Protein AF-W1WRG7-F1 (afdb_monomer_lite)

Organism: NCBI:txid408170

Radius of gyration: 23.89 Å; chains: 1; bounding box: 45×73×57 Å

InterPro domains:
  IPR007197 Radical SAM [PF04055] (54-135)
  IPR007197 Radical SAM [PS51918] (44-162)
  IPR007197 Radical SAM [SFLDS00029] (50-136)
  IPR013785 Aldolase-type TIM barrel [G3DSA:3.20.20.70] (40-150)
  IPR050377 Radical SAM PqqA peptide cyclase/Mycofactocin maturase MftC-like [PTHR11228] (43-137)
  IPR058240 Radical SAM superfamily [SSF102114] (49-148)

Foldseek 3Di:
DDDDPDPVVVVVVVVVVVVVVVVVVVVVVCVVLPVDDDPPPPPPPQQDEDEDAQFLAAPDQDPPDPSSRYPPGDGPDDPVSLLVVLVVVVVVVHQEYEYEHRALVVDPCSVVSVVSSVVRPVHHYAYEHPCPCVVVCCVVCVQPDYHYDDDDDDDDDDDDGD

Structure (mmCIF, N/CA/C/O backbone):
data_AF-W1WRG7-F1
#
_entry.id   AF-W1WRG7-F1
#
loop_
_atom_site.group_PDB
_atom_site.id
_atom_site.type_symbol
_atom_site.label_atom_id
_atom_site.label_alt_id
_atom_site.label_comp_id
_atom_site.label_asym_id
_atom_site.label_entity_id
_atom_site.label_seq_id
_atom_site.pdbx_PDB_ins_code
_atom_site.Cartn_x
_atom_site.Cartn_y
_atom_site.Cartn_z
_atom_site.occupancy
_atom_site.B_iso_or_equiv
_atom_site.auth_seq_id
_atom_site.auth_comp_id
_atom_site.auth_asym_id
_atom_site.auth_atom_id
_atom_site.pdbx_PDB_model_num
ATOM 1 N N . MET A 1 1 ? -15.907 57.842 43.274 1.00 39.16 1 MET A N 1
ATOM 2 C CA . MET A 1 1 ? -15.549 57.371 41.920 1.00 39.16 1 MET A CA 1
ATOM 3 C C . MET A 1 1 ? -15.090 55.918 42.000 1.00 39.16 1 MET A C 1
ATOM 5 O O . MET A 1 1 ? -13.892 55.713 42.049 1.00 39.16 1 MET A O 1
ATOM 9 N N . VAL A 1 2 ? -15.994 54.933 42.060 1.00 38.56 2 VAL A N 1
ATOM 10 C CA . VAL A 1 2 ? -15.707 53.531 41.680 1.00 38.56 2 VAL A CA 1
ATOM 11 C C . VAL A 1 2 ? -17.050 52.850 41.366 1.00 38.56 2 VAL A C 1
ATOM 13 O O . VAL A 1 2 ? -17.644 52.230 42.234 1.00 38.56 2 VAL A O 1
ATOM 16 N N . GLU A 1 3 ? -17.552 52.989 40.141 1.00 45.41 3 GLU A N 1
ATOM 17 C CA . GLU A 1 3 ? -18.655 52.164 39.619 1.00 45.41 3 GLU A CA 1
ATOM 18 C C . GLU A 1 3 ? -18.381 51.887 38.137 1.00 45.41 3 GLU A C 1
ATOM 20 O O . GLU A 1 3 ? -18.878 52.583 37.259 1.00 45.41 3 GLU A O 1
ATOM 25 N N . SER A 1 4 ? -17.507 50.920 37.839 1.00 44.53 4 SER A N 1
ATOM 26 C CA . SER A 1 4 ? -17.273 50.514 36.442 1.00 44.53 4 SER A CA 1
ATOM 27 C C . SER A 1 4 ? -16.774 49.079 36.226 1.00 44.53 4 SER A C 1
ATOM 29 O O . SER A 1 4 ? -16.419 48.761 35.100 1.00 44.53 4 SER A O 1
ATOM 31 N N . ASN A 1 5 ? -16.748 48.197 37.237 1.00 51.31 5 ASN A N 1
ATOM 32 C CA . ASN A 1 5 ? -16.054 46.898 37.109 1.00 51.31 5 ASN A CA 1
ATOM 33 C C . ASN A 1 5 ? -16.912 45.628 37.277 1.00 51.31 5 ASN A C 1
ATOM 35 O O . ASN A 1 5 ? -16.354 44.545 37.219 1.00 51.31 5 ASN A O 1
ATOM 39 N N . GLN A 1 6 ? -18.236 45.697 37.470 1.00 51.50 6 GLN A N 1
ATOM 40 C CA . GLN A 1 6 ? -19.041 44.469 37.665 1.00 51.50 6 GLN A CA 1
ATOM 41 C C . GLN A 1 6 ? -19.863 44.022 36.445 1.00 51.50 6 GLN A C 1
ATOM 43 O O . GLN A 1 6 ? -20.123 42.831 36.288 1.00 51.50 6 GLN A O 1
ATOM 48 N N . ILE A 1 7 ? -20.260 44.941 35.560 1.00 50.34 7 ILE A N 1
ATOM 49 C CA . ILE A 1 7 ? -21.083 44.607 34.381 1.00 50.34 7 ILE A CA 1
ATOM 50 C C . ILE A 1 7 ? -20.218 44.013 33.253 1.00 50.34 7 ILE A C 1
ATOM 52 O O . ILE A 1 7 ? -20.664 43.111 32.543 1.00 50.34 7 ILE A O 1
ATOM 56 N N . ASP A 1 8 ? -18.966 44.464 33.133 1.00 56.19 8 ASP A N 1
ATOM 57 C CA . ASP A 1 8 ? -18.030 44.029 32.088 1.00 56.19 8 ASP A CA 1
ATOM 58 C C . ASP A 1 8 ? -17.586 42.565 32.279 1.00 56.19 8 ASP A C 1
ATOM 60 O O . ASP A 1 8 ? -17.571 41.778 31.332 1.00 56.19 8 ASP A O 1
ATOM 64 N N . ASP A 1 9 ? -17.363 42.143 33.529 1.00 54.09 9 ASP A N 1
ATOM 65 C CA . ASP A 1 9 ? -17.003 40.760 33.860 1.00 54.09 9 ASP A CA 1
ATOM 66 C C . ASP A 1 9 ? -18.142 39.765 33.581 1.00 54.09 9 ASP A C 1
ATOM 68 O O . ASP A 1 9 ? -17.888 38.650 33.125 1.00 54.09 9 ASP A O 1
ATOM 72 N N . PHE A 1 10 ? -19.406 40.158 33.777 1.00 54.75 10 PHE A N 1
ATOM 73 C CA . PHE A 1 10 ? -20.559 39.293 33.498 1.00 54.75 10 PHE A CA 1
ATOM 74 C C . PHE A 1 10 ? -20.800 39.105 31.992 1.00 54.75 10 PHE A C 1
ATOM 76 O O . PHE A 1 10 ? -21.078 37.993 31.533 1.00 54.75 10 PHE A O 1
ATOM 83 N N . VAL A 1 11 ? -20.655 40.173 31.199 1.00 59.44 11 VAL A N 1
ATOM 84 C CA . VAL A 1 11 ? -20.751 40.106 29.730 1.00 59.44 11 VAL A CA 1
ATOM 85 C C . VAL A 1 11 ? -19.604 39.273 29.161 1.00 59.44 11 VAL A C 1
ATOM 87 O O . VAL A 1 11 ? -19.831 38.413 28.307 1.00 59.44 11 VAL A O 1
ATOM 90 N N . LYS A 1 12 ? -18.392 39.452 29.692 1.00 56.72 12 LYS A N 1
ATOM 91 C CA . LYS A 1 12 ? -17.216 38.650 29.343 1.00 56.72 12 LYS A CA 1
ATOM 92 C C . LYS A 1 12 ? -17.399 37.181 29.722 1.00 56.72 12 LYS A C 1
ATOM 94 O O . LYS A 1 12 ? -17.108 36.314 28.903 1.00 56.72 12 LYS A O 1
ATOM 99 N N . TYR A 1 13 ? -17.963 36.889 30.894 1.00 59.12 13 TYR A N 1
ATOM 100 C CA . TYR A 1 13 ? -18.279 35.523 31.323 1.00 59.12 13 TYR A CA 1
ATOM 101 C C . TYR A 1 13 ? -19.305 34.853 30.402 1.00 59.12 13 TYR A C 1
ATOM 103 O O . TYR A 1 13 ? -19.089 33.729 29.958 1.00 59.12 13 TYR A O 1
ATOM 111 N N . LYS A 1 14 ? -20.382 35.561 30.039 1.00 58.81 14 LYS A N 1
ATOM 112 C CA . LYS A 1 14 ? -21.418 35.056 29.122 1.00 58.81 14 LYS A CA 1
ATOM 113 C C . LYS A 1 14 ? -20.898 34.861 27.693 1.00 58.81 14 LYS A C 1
ATOM 115 O O . LYS A 1 14 ? -21.316 33.941 26.995 1.00 58.81 14 LYS A O 1
ATOM 120 N N . TYR A 1 15 ? -19.977 35.714 27.247 1.00 61.38 15 TYR A N 1
ATOM 121 C CA . TYR A 1 15 ? -19.302 35.545 25.962 1.00 61.38 15 TYR A CA 1
ATOM 122 C C . TYR A 1 15 ? -18.399 34.307 25.975 1.00 61.38 15 TYR A C 1
ATOM 124 O O . TYR A 1 15 ? -18.484 33.474 25.075 1.00 61.38 15 TYR A O 1
ATOM 132 N N . VAL A 1 16 ? -17.593 34.138 27.026 1.00 68.50 16 VAL A N 1
ATOM 133 C CA . VAL A 1 16 ? -16.717 32.971 27.195 1.00 68.50 16 VAL A CA 1
ATOM 134 C C . VAL A 1 16 ? -17.530 31.678 27.312 1.00 68.50 16 VAL A C 1
ATOM 136 O O . VAL A 1 16 ? -17.182 30.698 26.656 1.00 68.50 16 VAL A O 1
ATOM 139 N N . SER A 1 17 ? -18.640 31.669 28.059 1.00 69.25 17 SER A N 1
ATOM 140 C CA . SER A 1 17 ? -19.505 30.486 28.175 1.00 69.25 17 SER A CA 1
ATOM 141 C C . SER A 1 17 ? -20.106 30.095 26.826 1.00 69.25 17 SER A C 1
ATOM 143 O O . SER A 1 17 ? -20.008 28.940 26.426 1.00 69.25 17 SER A O 1
ATOM 145 N N . ASN A 1 18 ? -20.618 31.066 26.065 1.00 74.88 18 ASN A N 1
ATOM 146 C CA . ASN A 1 18 ? -21.166 30.817 24.731 1.00 74.88 18 ASN A CA 1
ATOM 147 C C . ASN A 1 18 ? -20.111 30.290 23.750 1.00 74.88 18 ASN A C 1
ATOM 149 O O . ASN A 1 18 ? -20.412 29.437 22.917 1.00 74.88 18 ASN A O 1
ATOM 153 N N . VAL A 1 19 ? -18.873 30.786 23.824 1.00 73.50 19 VAL A N 1
ATOM 154 C CA . VAL A 1 19 ? -17.769 30.276 22.998 1.00 73.50 19 VAL A CA 1
ATOM 155 C C . VAL A 1 19 ? -17.458 28.823 23.359 1.00 73.50 19 VAL A C 1
ATOM 157 O O . VAL A 1 19 ? -17.325 27.996 22.461 1.00 73.50 19 VAL A O 1
ATOM 160 N N . ILE A 1 20 ? -17.402 28.492 24.651 1.00 73.31 20 ILE A N 1
ATOM 161 C CA . ILE A 1 20 ? -17.165 27.119 25.121 1.00 73.31 20 ILE A CA 1
ATOM 162 C C . ILE A 1 20 ? -18.291 26.182 24.670 1.00 73.31 20 ILE A C 1
ATOM 164 O O . ILE A 1 20 ? -18.011 25.089 24.181 1.00 73.31 20 ILE A O 1
ATOM 168 N N . ASP A 1 21 ? -19.549 26.602 24.782 1.00 80.12 21 ASP A N 1
ATOM 169 C CA . ASP A 1 21 ? -20.697 25.780 24.388 1.00 80.12 21 ASP A CA 1
ATOM 170 C C . ASP A 1 21 ? -20.743 25.551 22.873 1.00 80.12 21 ASP A C 1
ATOM 172 O O . ASP A 1 21 ? -20.977 24.429 22.416 1.00 80.12 21 ASP A O 1
ATOM 176 N N . ASN A 1 22 ? -20.423 26.577 22.080 1.00 77.75 22 ASN A N 1
ATOM 177 C CA . ASN A 1 22 ? -20.289 26.441 20.630 1.00 77.75 22 ASN A CA 1
ATOM 178 C C . ASN A 1 22 ? -19.129 25.514 20.242 1.00 77.75 22 ASN A C 1
ATOM 180 O O . ASN A 1 22 ? -19.282 24.709 19.325 1.00 77.75 22 ASN A O 1
ATOM 184 N N . LEU A 1 23 ? -17.993 25.588 20.944 1.00 76.50 23 LEU A N 1
ATOM 185 C CA . LEU A 1 23 ? -16.858 24.690 20.717 1.00 76.50 23 LEU A CA 1
ATOM 186 C C . LEU A 1 23 ? -17.202 23.243 21.066 1.00 76.50 23 LEU A C 1
ATOM 188 O O . LEU A 1 23 ? -16.859 22.352 20.298 1.00 76.50 23 LEU A O 1
ATOM 192 N N . LYS A 1 24 ? -17.922 22.998 22.166 1.00 75.19 24 LYS A N 1
ATOM 193 C CA . LYS A 1 24 ? -18.410 21.656 22.525 1.00 75.19 24 LYS A CA 1
ATOM 194 C C . LYS A 1 24 ? -19.380 21.108 21.484 1.00 75.19 24 LYS A C 1
ATOM 196 O O . LYS A 1 24 ? -19.270 19.945 21.107 1.00 75.19 24 LYS A O 1
ATOM 201 N N . ARG A 1 25 ? -20.309 21.937 20.994 1.00 79.56 25 ARG A N 1
ATOM 202 C CA . ARG A 1 25 ? -21.251 21.523 19.947 1.00 79.56 25 ARG A CA 1
ATOM 203 C C . ARG A 1 25 ? -20.524 21.186 18.650 1.00 79.56 25 ARG A C 1
ATOM 205 O O . ARG A 1 25 ? -20.735 20.104 18.119 1.00 79.56 25 ARG A O 1
ATOM 212 N N . LEU A 1 26 ? -19.620 22.060 18.204 1.00 74.50 26 LEU A N 1
ATOM 213 C CA . LEU A 1 26 ? -18.775 21.807 17.039 1.00 74.50 26 LEU A CA 1
ATOM 214 C C . LEU A 1 26 ? -17.965 20.521 17.227 1.00 74.50 26 LEU A C 1
ATOM 216 O O . LEU A 1 26 ? -17.929 19.687 16.337 1.00 74.50 26 LEU A O 1
ATOM 220 N N . PHE A 1 27 ? -17.349 20.327 18.390 1.00 74.94 27 PHE A N 1
ATOM 221 C CA . PHE A 1 27 ? -16.581 19.122 18.687 1.00 74.94 27 PHE A CA 1
ATOM 222 C C . PHE A 1 27 ? -17.429 17.848 18.575 1.00 74.94 27 PHE A C 1
ATOM 224 O O . PHE A 1 27 ? -16.999 16.889 17.941 1.00 74.94 27 PHE A O 1
ATOM 231 N N . ASN A 1 28 ? -18.657 17.855 19.100 1.00 72.56 28 ASN A N 1
ATOM 232 C CA . ASN A 1 28 ? -19.580 16.724 18.991 1.00 72.56 28 ASN A CA 1
ATOM 233 C C . ASN A 1 28 ? -20.052 16.480 17.549 1.00 72.56 28 ASN A C 1
ATOM 235 O O . ASN A 1 28 ? -20.042 15.339 17.098 1.00 7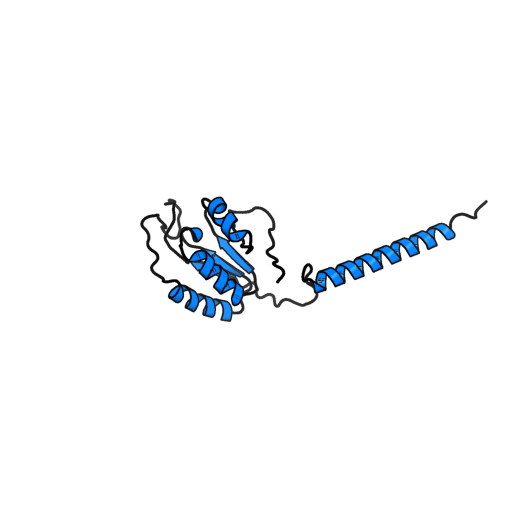2.56 28 ASN A O 1
ATOM 239 N N . GLU A 1 29 ? -20.387 17.532 16.797 1.00 73.44 29 GLU A N 1
ATOM 240 C CA . GLU A 1 29 ? -20.722 17.422 15.368 1.00 73.44 29 GLU A CA 1
ATOM 241 C C . GLU A 1 29 ? -19.542 16.837 14.571 1.00 73.44 29 GLU A C 1
ATOM 243 O O . GLU A 1 29 ? -19.723 15.971 13.714 1.00 73.44 29 GLU A O 1
ATOM 248 N N . LEU A 1 30 ? -18.311 17.247 14.901 1.00 66.50 30 LEU A N 1
ATOM 249 C CA . LEU A 1 30 ? -17.081 16.719 14.312 1.00 66.50 30 LEU A CA 1
ATOM 250 C C . LEU A 1 30 ? -16.808 15.257 14.718 1.00 66.50 30 LEU A C 1
ATOM 252 O O . LEU A 1 30 ? -16.271 14.501 13.908 1.00 66.50 30 LEU A O 1
ATOM 256 N N . LEU A 1 31 ? -17.177 14.830 15.928 1.00 63.12 31 LEU A N 1
ATOM 257 C CA . LEU A 1 31 ? -17.110 13.423 16.351 1.00 63.12 31 LEU A CA 1
ATOM 258 C C . LEU A 1 31 ? -18.129 12.554 15.596 1.00 63.12 31 LEU A C 1
ATOM 260 O O . LEU A 1 31 ? -17.781 11.459 15.150 1.00 63.12 31 LEU A O 1
ATOM 264 N N . GLU A 1 32 ? -19.361 13.035 15.398 1.00 64.81 32 GLU A N 1
ATOM 265 C CA . GLU A 1 32 ? -20.418 12.299 14.683 1.00 64.81 32 GLU A CA 1
ATOM 266 C C . GLU A 1 32 ? -20.051 12.027 13.221 1.00 64.81 32 GLU A C 1
ATOM 268 O O . GLU A 1 32 ? -20.196 10.900 12.740 1.00 64.81 32 GLU A O 1
ATOM 273 N N . ILE A 1 33 ? -19.478 13.017 12.530 1.00 59.84 33 ILE A N 1
ATOM 274 C CA . ILE A 1 33 ? -18.968 12.840 11.159 1.00 59.84 33 ILE A CA 1
ATOM 275 C C . ILE A 1 33 ? -17.591 12.151 11.115 1.00 59.84 33 ILE A C 1
ATOM 277 O O . ILE A 1 33 ? -16.979 12.053 10.050 1.00 59.84 33 ILE A O 1
ATOM 281 N N . ARG A 1 34 ? -17.090 11.673 12.265 1.00 56.06 34 ARG A N 1
ATOM 282 C CA . ARG A 1 34 ? -15.777 11.025 12.453 1.00 56.06 34 ARG A CA 1
ATOM 283 C C . ARG A 1 34 ? -14.592 11.859 11.956 1.00 56.06 34 ARG A C 1
ATOM 285 O O . ARG A 1 34 ? -13.573 11.311 11.527 1.00 56.06 34 ARG A O 1
ATOM 292 N N . TYR A 1 35 ? -14.727 13.182 12.010 1.00 49.28 35 TYR A N 1
ATOM 293 C CA . TYR A 1 35 ? -13.639 14.127 11.773 1.00 49.28 35 TYR A CA 1
ATOM 294 C C . TYR A 1 35 ? -12.667 14.161 12.960 1.00 49.28 35 TYR A C 1
ATOM 296 O O . TYR A 1 35 ? -11.458 14.283 12.763 1.00 49.28 35 TYR A O 1
ATOM 304 N N . TYR A 1 36 ? -13.185 13.998 14.181 1.00 47.84 36 TYR A N 1
ATOM 305 C CA . TYR A 1 36 ? -12.397 13.814 15.400 1.00 47.84 36 TYR A CA 1
ATOM 306 C C . TYR A 1 36 ? -12.590 12.389 15.949 1.00 47.84 36 TYR A C 1
ATOM 308 O O . TYR A 1 36 ? -13.622 11.763 15.706 1.00 47.84 36 TYR A O 1
ATOM 316 N N . VAL A 1 37 ? -11.597 11.858 16.661 1.00 53.81 37 VAL A N 1
ATOM 317 C CA . VAL A 1 37 ? -11.681 10.583 17.392 1.00 53.81 37 VAL A CA 1
ATOM 318 C C . VAL A 1 37 ? -11.343 10.898 18.840 1.00 53.81 37 VAL A C 1
ATOM 320 O O . VAL A 1 37 ? -10.336 11.548 19.098 1.00 53.81 37 VAL A O 1
ATOM 323 N N . ASP A 1 38 ? -12.216 10.491 19.753 1.00 51.78 38 ASP A N 1
ATOM 324 C CA . ASP A 1 38 ? -12.037 10.667 21.191 1.00 51.78 38 ASP A CA 1
ATOM 325 C C . ASP A 1 38 ? -10.804 9.882 21.682 1.00 51.78 38 ASP A C 1
ATOM 327 O O . ASP A 1 38 ? -10.735 8.664 21.491 1.00 51.78 38 ASP A O 1
ATOM 331 N N . GLU A 1 39 ? -9.827 10.579 22.272 1.00 52.88 39 GLU A N 1
ATOM 332 C CA . GLU A 1 39 ? -8.598 9.982 22.817 1.00 52.88 39 GLU A CA 1
ATOM 333 C C . GLU A 1 39 ? -8.861 9.169 24.102 1.00 52.88 39 GLU A C 1
ATOM 335 O O . GLU A 1 39 ? -8.019 8.358 24.485 1.00 52.88 39 GLU A O 1
ATOM 340 N N . GLU A 1 40 ? -10.027 9.320 24.750 1.00 50.00 40 GLU A N 1
ATOM 341 C CA . GLU A 1 40 ? -10.343 8.642 26.019 1.00 50.00 40 GLU A CA 1
ATOM 342 C C . GLU A 1 40 ? -10.783 7.180 25.874 1.00 50.00 40 GLU A C 1
ATOM 344 O O . GLU A 1 40 ? -10.926 6.469 26.873 1.00 50.00 40 GLU A O 1
ATOM 349 N N . LYS A 1 41 ? -10.958 6.667 24.651 1.00 42.03 41 LYS A N 1
ATOM 350 C CA . LYS A 1 41 ? -11.049 5.214 24.476 1.00 42.03 41 LYS A CA 1
ATOM 351 C C . LYS A 1 41 ? -9.629 4.665 24.447 1.00 42.03 41 LYS A C 1
ATOM 353 O O . LYS A 1 41 ? -8.924 4.953 23.482 1.00 42.03 41 LYS A O 1
ATOM 358 N N . PRO A 1 42 ? -9.203 3.851 25.435 1.00 40.75 42 PRO A N 1
ATOM 359 C CA . PRO A 1 42 ? -7.891 3.235 25.392 1.00 40.75 42 PRO A CA 1
ATOM 360 C C . PRO A 1 42 ? -7.854 2.346 24.152 1.00 40.75 42 PRO A C 1
ATOM 362 O O . PRO A 1 42 ? -8.408 1.244 24.126 1.00 40.75 42 PRO A O 1
ATOM 365 N N . HIS A 1 43 ? -7.227 2.839 23.089 1.00 50.09 43 HIS A N 1
ATOM 366 C CA . HIS A 1 43 ? -6.725 1.969 22.052 1.00 50.09 43 HIS A CA 1
ATOM 367 C C . HIS A 1 43 ? -5.752 1.051 22.778 1.00 50.09 43 HIS A C 1
ATOM 369 O O . HIS A 1 43 ? -4.755 1.524 23.319 1.00 50.09 43 HIS A O 1
ATOM 375 N N . GLN A 1 44 ? -6.072 -0.243 22.872 1.00 50.84 44 GLN A N 1
ATOM 376 C CA . GLN A 1 44 ? -5.081 -1.218 23.307 1.00 50.84 44 GLN A CA 1
ATOM 377 C C . GLN A 1 44 ? -3.805 -0.928 22.512 1.00 50.84 44 GLN A C 1
ATOM 379 O O . GLN A 1 44 ? -3.865 -0.890 21.280 1.00 50.84 44 GLN A O 1
ATOM 384 N N . GLU A 1 45 ? -2.699 -0.644 23.207 1.00 54.66 45 GLU A N 1
ATOM 385 C CA . GLU A 1 45 ? -1.392 -0.317 22.627 1.00 54.66 45 GLU A CA 1
ATOM 386 C C . GLU A 1 45 ? -0.808 -1.540 21.905 1.00 54.66 45 GLU A C 1
ATOM 388 O O . GLU A 1 45 ? 0.246 -2.063 22.257 1.00 54.66 45 GLU A O 1
ATOM 393 N N . ASN A 1 46 ? -1.483 -2.053 20.879 1.00 62.41 46 ASN A N 1
ATOM 394 C CA . ASN A 1 46 ? -0.879 -3.043 20.017 1.00 62.41 46 ASN A CA 1
ATOM 395 C C . ASN A 1 46 ? -0.027 -2.321 18.979 1.00 62.41 46 ASN A C 1
ATOM 397 O O . ASN A 1 46 ? -0.438 -2.140 17.841 1.00 62.41 46 ASN A O 1
ATOM 401 N N . ASN A 1 47 ? 1.184 -1.910 19.351 1.00 78.62 47 ASN A N 1
ATOM 402 C CA . ASN A 1 47 ? 2.129 -1.267 18.429 1.00 78.62 47 ASN A CA 1
ATOM 403 C C . ASN A 1 47 ? 2.719 -2.226 17.376 1.00 78.62 47 ASN A C 1
ATOM 405 O O . ASN A 1 47 ? 3.648 -1.859 16.649 1.00 78.62 47 ASN A O 1
ATOM 409 N N . LEU A 1 48 ? 2.174 -3.442 17.255 1.00 86.19 48 LEU A N 1
ATOM 410 C CA . LEU A 1 48 ? 2.575 -4.401 16.242 1.00 86.19 48 LEU A CA 1
ATOM 411 C C . LEU A 1 48 ? 2.447 -3.791 14.845 1.00 86.19 48 LEU A C 1
ATOM 413 O O . LEU A 1 48 ? 1.393 -3.294 14.429 1.00 86.19 48 LEU A O 1
ATOM 417 N N . SER A 1 49 ? 3.561 -3.850 14.126 1.00 87.94 49 SER A N 1
ATOM 418 C CA . SER A 1 49 ? 3.672 -3.431 12.740 1.00 87.94 49 SER A CA 1
ATOM 419 C C . SER A 1 49 ? 4.201 -4.596 11.920 1.00 87.94 49 SER A C 1
ATOM 421 O O . SER A 1 49 ? 5.190 -5.219 12.303 1.00 87.94 49 SER A O 1
ATOM 423 N N . VAL A 1 50 ? 3.555 -4.891 10.796 1.00 92.00 50 VAL A N 1
ATOM 424 C CA . VAL A 1 50 ? 3.977 -5.953 9.878 1.00 92.00 50 VAL A CA 1
ATOM 425 C C . VAL A 1 50 ? 4.325 -5.333 8.540 1.00 92.00 50 VAL A C 1
ATOM 427 O O . VAL A 1 50 ? 3.527 -4.596 7.962 1.00 92.00 50 VAL A O 1
ATOM 430 N N . THR A 1 51 ? 5.509 -5.664 8.038 1.00 91.94 51 THR A N 1
ATOM 431 C CA . THR A 1 51 ? 5.959 -5.273 6.704 1.00 91.94 51 THR A CA 1
ATOM 432 C C . THR A 1 51 ? 5.786 -6.441 5.748 1.00 91.94 51 THR A C 1
ATOM 434 O O . THR A 1 51 ? 6.318 -7.522 5.986 1.00 91.94 51 THR A O 1
ATOM 437 N N . PHE A 1 52 ? 5.063 -6.215 4.655 1.00 93.88 52 PHE A N 1
ATOM 438 C CA . PHE A 1 52 ? 4.799 -7.210 3.630 1.00 93.88 52 PHE A CA 1
ATOM 439 C C . PHE A 1 52 ? 5.398 -6.791 2.283 1.00 93.88 52 PHE A C 1
ATOM 441 O O . PHE A 1 52 ? 5.050 -5.753 1.712 1.00 93.88 52 PHE A O 1
ATOM 448 N N . THR A 1 53 ? 6.320 -7.613 1.785 1.00 93.44 53 THR A N 1
ATOM 449 C CA . THR A 1 53 ? 7.019 -7.430 0.508 1.00 93.44 53 THR A CA 1
ATOM 450 C C . THR A 1 53 ? 6.158 -7.975 -0.630 1.00 93.44 53 THR A C 1
ATOM 452 O O . THR A 1 53 ? 6.076 -9.184 -0.825 1.00 93.44 53 THR A O 1
ATOM 455 N N . LEU A 1 54 ? 5.519 -7.086 -1.392 1.00 92.25 54 LEU A N 1
ATOM 456 C CA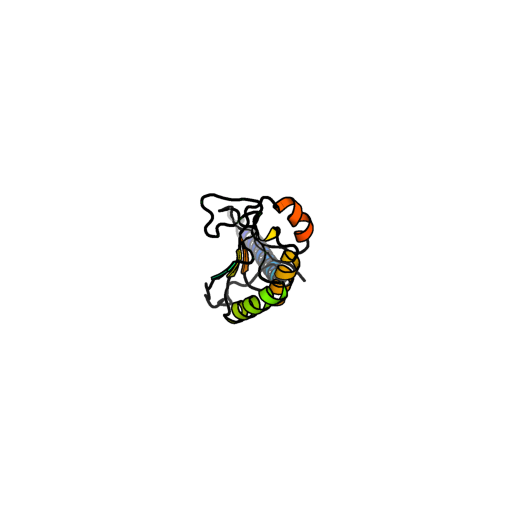 . LEU A 1 54 ? 4.583 -7.455 -2.463 1.00 92.25 54 LEU A CA 1
ATOM 457 C C . LEU A 1 54 ? 5.271 -7.917 -3.750 1.00 92.25 54 LEU A C 1
ATOM 459 O O . LEU A 1 54 ? 4.690 -8.658 -4.536 1.00 92.25 54 LEU A O 1
ATOM 463 N N . THR A 1 55 ? 6.466 -7.407 -4.027 1.00 91.56 55 THR A N 1
ATOM 464 C CA . THR A 1 55 ? 7.148 -7.601 -5.309 1.00 91.56 55 THR A CA 1
ATOM 465 C C . THR A 1 55 ? 8.647 -7.411 -5.159 1.00 91.56 55 THR A C 1
ATOM 467 O O . THR A 1 55 ? 9.076 -6.596 -4.349 1.00 91.56 55 THR A O 1
ATOM 470 N N . ASN A 1 56 ? 9.435 -8.086 -5.994 1.00 92.38 56 ASN A N 1
ATOM 471 C CA . ASN A 1 56 ? 10.853 -7.768 -6.197 1.00 92.38 56 ASN A CA 1
ATOM 472 C C . ASN A 1 56 ? 11.084 -6.939 -7.473 1.00 92.38 56 ASN A C 1
ATOM 474 O O . ASN A 1 56 ? 12.211 -6.552 -7.774 1.00 92.38 56 ASN A O 1
ATOM 478 N N . LYS A 1 57 ? 10.030 -6.635 -8.237 1.00 94.94 57 LYS A N 1
ATOM 479 C CA . LYS A 1 57 ? 10.106 -5.800 -9.434 1.00 94.94 57 LYS A CA 1
ATOM 480 C C . LYS A 1 57 ? 10.219 -4.331 -9.054 1.00 94.94 57 LYS A C 1
ATOM 482 O O . LYS A 1 57 ? 9.455 -3.825 -8.236 1.00 94.94 57 LYS A O 1
ATOM 487 N N . CYS A 1 58 ? 11.181 -3.638 -9.654 1.00 94.44 58 CYS A N 1
ATOM 488 C CA . CYS A 1 58 ? 11.429 -2.215 -9.430 1.00 94.44 58 CYS A CA 1
ATOM 489 C C . CYS A 1 58 ? 11.828 -1.532 -10.740 1.00 94.44 58 CYS A C 1
ATOM 491 O O . CYS A 1 58 ? 12.414 -2.156 -11.609 1.00 94.44 58 CYS A O 1
ATOM 493 N N . ASN A 1 59 ? 11.555 -0.238 -10.896 1.00 94.06 59 ASN A N 1
ATOM 494 C CA . ASN A 1 59 ? 12.041 0.558 -12.032 1.00 94.06 59 ASN A CA 1
ATOM 495 C C . ASN A 1 59 ? 13.481 1.053 -11.821 1.00 94.06 59 ASN A C 1
ATOM 497 O O . ASN A 1 59 ? 14.005 1.767 -12.670 1.00 94.06 59 ASN A O 1
ATOM 501 N N . LEU A 1 60 ? 14.098 0.705 -10.692 1.00 92.88 60 LEU A N 1
ATOM 502 C CA . LEU A 1 60 ? 15.463 1.047 -10.308 1.00 92.88 60 LEU A CA 1
ATOM 503 C C . LEU A 1 60 ? 16.237 -0.235 -9.969 1.00 92.88 60 LEU A C 1
ATOM 505 O O . LEU A 1 60 ? 15.628 -1.253 -9.648 1.00 92.88 60 LEU A O 1
ATOM 509 N N . SER A 1 61 ? 17.568 -0.151 -9.987 1.00 94.38 61 SER A N 1
ATOM 510 C CA . SER A 1 61 ? 18.490 -1.229 -9.593 1.00 94.38 61 SER A CA 1
ATOM 511 C C . SER A 1 61 ? 19.522 -0.689 -8.598 1.00 94.38 61 SER A C 1
ATOM 513 O O . SER A 1 61 ? 20.699 -0.535 -8.919 1.00 94.38 61 SER A O 1
ATOM 515 N N . CYS A 1 62 ? 19.066 -0.288 -7.410 1.00 90.31 62 CYS A N 1
ATOM 516 C CA . CYS A 1 62 ? 19.919 0.375 -6.422 1.00 90.31 62 CYS A CA 1
ATOM 517 C C . CYS A 1 62 ? 20.999 -0.578 -5.881 1.00 90.31 62 CYS A C 1
ATOM 519 O O . CYS A 1 62 ? 20.685 -1.690 -5.462 1.00 90.31 62 CYS A O 1
ATOM 521 N N . SER A 1 63 ? 22.249 -0.114 -5.790 1.00 91.94 63 SER A N 1
ATOM 522 C CA . SER A 1 63 ? 23.382 -0.904 -5.270 1.00 91.94 63 SER A CA 1
ATOM 523 C C . SER A 1 63 ? 23.220 -1.352 -3.813 1.00 91.94 63 SER A C 1
ATOM 525 O O . SER A 1 63 ? 23.774 -2.369 -3.418 1.00 91.94 63 SER A O 1
ATOM 527 N N . HIS A 1 64 ? 22.444 -0.612 -3.021 1.00 87.56 64 HIS A N 1
ATOM 528 C CA . HIS A 1 64 ? 22.155 -0.893 -1.612 1.00 87.56 64 HIS A CA 1
ATOM 529 C C . HIS A 1 64 ? 20.792 -1.580 -1.404 1.00 87.56 64 HIS A C 1
ATOM 531 O O . HIS A 1 64 ? 20.265 -1.589 -0.292 1.00 87.56 64 HIS A O 1
ATOM 537 N N . CYS A 1 65 ? 20.157 -2.093 -2.466 1.00 86.81 65 CYS A N 1
ATOM 538 C CA . CYS A 1 65 ? 18.821 -2.672 -2.354 1.00 86.81 65 CYS A CA 1
ATOM 539 C C . CYS A 1 65 ? 18.851 -3.988 -1.566 1.00 86.81 65 CYS A C 1
ATOM 541 O O . CYS A 1 65 ? 19.376 -4.990 -2.049 1.00 86.81 65 CYS A O 1
ATOM 543 N N . ALA A 1 66 ? 18.191 -4.008 -0.405 1.00 85.69 66 ALA A N 1
ATOM 544 C CA . ALA A 1 66 ? 18.074 -5.199 0.437 1.00 85.69 66 ALA A CA 1
ATOM 545 C C . ALA A 1 66 ? 17.365 -6.386 -0.250 1.00 85.69 66 ALA A C 1
ATOM 547 O O . ALA A 1 66 ? 17.566 -7.527 0.145 1.00 85.69 66 ALA A O 1
ATOM 548 N N . LEU A 1 67 ? 16.550 -6.125 -1.279 1.00 85.81 67 LEU A N 1
ATOM 549 C CA . LEU A 1 67 ? 15.821 -7.147 -2.042 1.00 85.81 67 LEU A CA 1
ATOM 550 C C . LEU A 1 67 ? 16.497 -7.508 -3.372 1.00 85.81 67 LEU A C 1
ATOM 552 O O . LEU A 1 67 ? 15.959 -8.319 -4.121 1.00 85.81 67 LEU A O 1
ATOM 556 N N . SER A 1 68 ? 17.612 -6.848 -3.713 1.00 90.81 68 SER A N 1
ATOM 557 C CA . SER A 1 68 ? 18.203 -6.894 -5.061 1.00 90.81 68 SER A CA 1
ATOM 558 C C . SER A 1 68 ? 17.163 -6.655 -6.171 1.00 90.81 68 SER A C 1
ATOM 560 O O . SER A 1 68 ? 17.230 -7.234 -7.255 1.00 90.81 68 SER A O 1
ATOM 562 N N . ALA A 1 69 ? 16.178 -5.799 -5.876 1.00 91.56 69 ALA A N 1
ATOM 563 C CA . ALA A 1 69 ? 15.064 -5.512 -6.760 1.00 91.56 69 ALA A CA 1
ATOM 564 C C . ALA A 1 69 ? 15.547 -4.833 -8.043 1.00 91.56 69 ALA A C 1
ATOM 566 O O . ALA A 1 69 ? 16.462 -4.005 -8.022 1.00 91.56 69 ALA A O 1
ATOM 567 N N . SER A 1 70 ? 14.919 -5.180 -9.163 1.00 93.38 70 SER A N 1
ATOM 568 C CA . SER A 1 70 ? 15.337 -4.692 -10.477 1.00 93.38 70 SER A CA 1
ATOM 569 C C . SER A 1 70 ? 14.197 -4.705 -11.499 1.00 93.38 70 SER A C 1
ATOM 571 O O . SER A 1 70 ? 13.182 -5.380 -11.281 1.00 93.38 70 SER A O 1
ATOM 573 N N . PRO A 1 71 ? 14.364 -4.032 -12.654 1.00 93.44 71 PRO A N 1
ATOM 574 C CA . PRO A 1 71 ? 13.393 -4.090 -13.750 1.00 93.44 71 PRO A CA 1
ATOM 575 C C . PRO A 1 71 ? 13.227 -5.487 -14.353 1.00 93.44 71 PRO A C 1
ATOM 577 O O . PRO A 1 71 ? 12.194 -5.770 -14.958 1.00 93.44 71 PRO A O 1
ATOM 580 N N . LEU A 1 72 ? 14.236 -6.349 -14.182 1.00 92.19 72 LEU A N 1
ATOM 581 C CA . LEU A 1 72 ? 14.258 -7.723 -14.686 1.00 92.19 72 LEU A CA 1
ATOM 582 C C . LEU A 1 72 ? 13.554 -8.712 -13.750 1.00 92.19 72 LEU A C 1
ATOM 584 O O . LEU A 1 72 ? 13.262 -9.836 -14.154 1.00 92.19 72 LEU A O 1
ATOM 588 N N . SER A 1 73 ? 13.284 -8.309 -12.509 1.00 91.12 73 SER A N 1
ATOM 589 C CA . SER A 1 73 ? 12.585 -9.159 -11.549 1.00 91.12 73 SER A CA 1
ATOM 590 C C . SER A 1 73 ? 11.123 -9.348 -11.956 1.00 91.12 73 SER A C 1
ATOM 592 O O . SER A 1 73 ? 10.501 -8.467 -12.558 1.00 91.12 73 SER A O 1
ATOM 594 N N . GLN A 1 74 ? 10.564 -10.505 -11.613 1.00 86.06 74 GLN A N 1
ATOM 595 C CA . GLN A 1 74 ? 9.181 -10.859 -11.919 1.00 86.06 74 GLN A CA 1
ATOM 596 C C . GLN A 1 74 ? 8.357 -10.990 -10.640 1.00 86.06 74 GLN A C 1
ATOM 598 O O . GLN A 1 74 ? 8.875 -11.332 -9.576 1.00 86.06 74 GLN A O 1
ATOM 603 N N . ASP A 1 75 ? 7.063 -10.707 -10.758 1.00 81.12 75 ASP A N 1
ATOM 604 C CA . ASP A 1 75 ? 6.099 -11.012 -9.712 1.00 81.12 75 ASP A CA 1
ATOM 605 C C . ASP A 1 75 ? 5.827 -12.516 -9.716 1.00 81.12 75 ASP A C 1
ATOM 607 O O . ASP A 1 75 ? 5.366 -13.062 -10.714 1.00 81.12 75 ASP A O 1
ATOM 611 N N . ILE A 1 76 ? 6.126 -13.177 -8.600 1.00 81.62 76 ILE A N 1
ATOM 612 C CA . ILE A 1 76 ? 5.927 -14.626 -8.445 1.00 81.62 76 ILE A CA 1
ATOM 613 C C . ILE A 1 76 ? 4.520 -14.921 -7.900 1.00 81.62 76 ILE A C 1
ATOM 615 O O . ILE A 1 76 ? 3.956 -15.974 -8.168 1.00 81.62 76 ILE A O 1
ATOM 619 N N . LEU A 1 77 ? 3.945 -13.975 -7.149 1.00 88.06 77 LEU A N 1
ATOM 620 C CA . LEU A 1 77 ? 2.634 -14.109 -6.519 1.00 88.06 77 LEU A CA 1
ATOM 621 C C . LEU A 1 77 ? 1.549 -13.433 -7.358 1.00 88.06 77 LEU A C 1
ATOM 623 O O . LEU A 1 77 ? 1.648 -12.233 -7.662 1.00 88.06 77 LEU A O 1
ATOM 627 N N . SER A 1 78 ? 0.489 -14.184 -7.667 1.00 91.44 78 SER A N 1
ATOM 628 C CA . SER A 1 78 ? -0.741 -13.624 -8.226 1.00 91.44 78 SER A CA 1
ATOM 629 C C . SER A 1 78 ? -1.468 -12.756 -7.196 1.00 91.44 78 SER A C 1
ATOM 631 O O . SER A 1 78 ? -1.186 -12.797 -5.997 1.00 91.44 78 SER A O 1
ATOM 633 N N . THR A 1 79 ? -2.456 -11.984 -7.644 1.00 91.19 79 THR A N 1
ATOM 634 C CA . THR A 1 79 ? -3.275 -11.149 -6.753 1.00 91.19 79 THR A CA 1
ATOM 635 C C . THR A 1 79 ? -3.970 -11.971 -5.664 1.00 91.19 79 THR A C 1
ATOM 637 O O . THR A 1 79 ? -4.090 -11.515 -4.531 1.00 91.19 79 THR A O 1
ATOM 640 N N . ASN A 1 80 ? -4.403 -13.196 -5.977 1.00 91.12 80 ASN A N 1
ATOM 641 C CA . ASN A 1 80 ? -5.054 -14.077 -5.007 1.00 91.12 80 ASN A CA 1
ATOM 642 C C . ASN A 1 80 ? -4.052 -14.655 -4.001 1.00 91.12 80 ASN A C 1
ATOM 644 O O . ASN A 1 80 ? -4.351 -14.687 -2.808 1.00 91.12 80 ASN A O 1
ATOM 648 N N . ASP A 1 81 ? -2.845 -15.008 -4.454 1.00 92.50 81 ASP A N 1
ATOM 649 C CA . ASP A 1 81 ? -1.778 -15.495 -3.569 1.00 92.50 81 ASP A CA 1
ATOM 650 C C . ASP A 1 81 ? -1.331 -14.421 -2.572 1.00 92.50 81 ASP A C 1
ATOM 652 O O . ASP A 1 81 ? -0.891 -14.739 -1.473 1.00 92.50 81 ASP A O 1
ATOM 656 N N . VAL A 1 82 ? -1.465 -13.143 -2.939 1.00 94.38 82 VAL A N 1
ATOM 657 C CA . VAL A 1 82 ? -1.186 -11.987 -2.076 1.00 94.38 82 VAL A CA 1
ATOM 658 C C . VAL A 1 82 ? -2.289 -11.764 -1.032 1.00 94.38 82 VAL A C 1
ATOM 660 O O . VAL A 1 82 ? -1.988 -11.350 0.087 1.00 94.38 82 VAL A O 1
ATOM 663 N N . LYS A 1 83 ? -3.560 -12.040 -1.354 1.00 94.31 83 LYS A N 1
ATOM 664 C CA . LYS A 1 83 ? -4.697 -11.822 -0.434 1.00 94.31 83 LYS A CA 1
ATOM 665 C C . LYS A 1 83 ? -4.673 -12.772 0.765 1.00 94.31 83 LYS A C 1
ATOM 667 O O . LYS A 1 83 ? -4.883 -12.328 1.887 1.00 94.31 83 LYS A O 1
ATOM 672 N N . TYR A 1 84 ? -4.333 -14.042 0.546 1.00 94.00 84 TYR A N 1
ATOM 673 C CA . TYR A 1 84 ? -4.272 -15.045 1.615 1.00 94.00 84 TYR A CA 1
ATOM 674 C C . TYR A 1 84 ? -3.359 -14.660 2.805 1.00 94.00 84 TYR A C 1
ATOM 676 O O . TYR A 1 84 ? -3.829 -14.677 3.945 1.00 94.00 84 TYR A O 1
ATOM 684 N N . PRO A 1 85 ? -2.078 -14.277 2.613 1.00 94.06 85 PRO A N 1
ATOM 685 C CA . PRO A 1 85 ? -1.227 -13.840 3.716 1.00 94.06 85 PRO A CA 1
ATOM 686 C C . PRO A 1 85 ? -1.685 -12.508 4.314 1.00 94.06 85 PRO A C 1
ATOM 688 O O . PRO A 1 85 ? -1.512 -12.313 5.512 1.00 94.06 85 PRO A O 1
ATOM 691 N N . ILE A 1 86 ? -2.298 -11.610 3.533 1.00 94.75 86 ILE A N 1
ATOM 692 C CA . ILE A 1 86 ? -2.878 -10.368 4.065 1.00 94.75 86 ILE A CA 1
ATOM 693 C C . ILE A 1 86 ? -3.952 -10.678 5.107 1.00 94.75 86 ILE A C 1
ATOM 695 O O . ILE A 1 86 ? -3.926 -10.068 6.172 1.00 94.75 86 ILE A O 1
ATOM 699 N N . ASP A 1 87 ? -4.842 -11.635 4.846 1.00 93.81 87 ASP A N 1
ATOM 700 C CA . ASP A 1 87 ? -5.877 -12.021 5.812 1.00 93.81 87 ASP A CA 1
ATOM 701 C C . ASP A 1 87 ? -5.248 -12.527 7.112 1.00 93.81 87 ASP A C 1
ATOM 703 O O . ASP A 1 87 ? -5.592 -12.062 8.195 1.00 93.81 87 ASP A O 1
ATOM 707 N N . LYS A 1 88 ? -4.226 -13.387 7.007 1.00 94.06 88 LYS A N 1
ATOM 708 C CA . LYS A 1 88 ? -3.485 -13.889 8.177 1.00 94.06 88 LYS A CA 1
ATOM 709 C C . LYS A 1 88 ? -2.749 -12.799 8.940 1.00 94.06 88 LYS A C 1
ATOM 711 O O . LYS A 1 88 ? -2.642 -12.880 10.159 1.00 94.06 88 LYS A O 1
ATOM 716 N N . ILE A 1 89 ? -2.250 -11.784 8.244 1.00 92.69 89 ILE A N 1
ATOM 717 C CA . ILE A 1 89 ? -1.644 -10.623 8.889 1.00 92.69 89 ILE A CA 1
ATOM 718 C C . ILE A 1 89 ? -2.722 -9.812 9.612 1.00 92.69 89 ILE A C 1
ATOM 720 O O . ILE A 1 89 ? -2.516 -9.418 10.749 1.00 92.69 89 ILE A O 1
ATOM 724 N N . ILE A 1 90 ? -3.882 -9.577 9.004 1.00 89.88 90 ILE A N 1
ATOM 725 C CA . ILE A 1 90 ? -4.970 -8.823 9.642 1.00 89.88 90 ILE A CA 1
ATOM 726 C C . ILE A 1 90 ? -5.475 -9.541 10.903 1.00 89.88 90 ILE A C 1
ATOM 728 O O . ILE A 1 90 ? -5.708 -8.881 11.918 1.00 89.88 90 ILE A O 1
ATOM 732 N N . ASP A 1 91 ? -5.549 -10.875 10.874 1.00 90.00 91 ASP A N 1
ATOM 733 C CA . ASP A 1 91 ? -5.970 -11.712 12.004 1.00 90.00 91 ASP A CA 1
ATOM 734 C C . ASP A 1 91 ? -5.092 -11.526 13.261 1.00 90.00 91 ASP A C 1
ATOM 736 O O . ASP A 1 91 ? -5.573 -11.731 14.376 1.00 90.00 91 ASP A O 1
ATOM 740 N N . VAL A 1 92 ? -3.828 -11.086 13.130 1.00 87.25 92 VAL A N 1
ATOM 741 C CA . VAL A 1 92 ? -2.944 -10.831 14.292 1.00 87.25 92 VAL A CA 1
ATOM 742 C C . VAL A 1 92 ? -3.200 -9.485 14.989 1.00 87.25 92 VAL A C 1
ATOM 744 O O . VAL A 1 92 ? -2.431 -9.081 15.863 1.00 87.25 92 VAL A O 1
ATOM 747 N N . ASN A 1 93 ? -4.280 -8.784 14.625 1.00 82.88 93 ASN A N 1
ATOM 748 C CA . ASN A 1 93 ? -4.742 -7.536 15.243 1.00 82.88 93 ASN A CA 1
ATOM 749 C C . ASN A 1 93 ? -3.674 -6.422 15.295 1.00 82.88 93 ASN A C 1
ATOM 751 O O . ASN A 1 93 ? -3.584 -5.671 16.265 1.00 82.88 93 ASN A O 1
ATOM 755 N N . LEU A 1 94 ? -2.836 -6.315 14.262 1.00 86.94 94 LEU A N 1
ATOM 756 C CA . LEU A 1 94 ? -1.781 -5.302 14.179 1.00 86.94 94 LEU A CA 1
ATOM 757 C C . LEU A 1 94 ? -2.323 -3.865 14.080 1.00 86.94 94 LEU A C 1
ATOM 759 O O . LEU A 1 94 ? -3.389 -3.616 13.513 1.00 86.94 94 LEU A O 1
ATOM 763 N N . ASN A 1 95 ? -1.536 -2.887 14.526 1.00 86.56 95 ASN A N 1
ATOM 764 C CA . ASN A 1 95 ? -1.855 -1.473 14.322 1.00 86.56 95 ASN A CA 1
ATOM 765 C C . ASN A 1 95 ? -1.398 -0.964 12.950 1.00 86.56 95 ASN A C 1
ATOM 767 O O . ASN A 1 95 ? -2.091 -0.147 12.345 1.00 86.56 95 ASN A O 1
ATOM 771 N N . THR A 1 96 ? -0.260 -1.446 12.430 1.00 85.25 96 THR A N 1
ATOM 772 C CA . THR A 1 96 ? 0.283 -0.946 11.155 1.00 85.25 96 THR A CA 1
ATOM 773 C C . THR A 1 96 ? 0.647 -2.049 10.169 1.00 85.25 96 THR A C 1
ATOM 775 O O . THR A 1 96 ? 1.578 -2.810 10.402 1.00 85.25 96 THR A O 1
ATOM 778 N N . LEU A 1 97 ? -0.005 -2.069 9.007 1.00 89.44 97 LEU A N 1
ATOM 779 C CA . LEU A 1 97 ? 0.432 -2.846 7.846 1.00 89.44 97 LEU A CA 1
ATOM 780 C C . LEU A 1 97 ? 1.269 -1.960 6.919 1.00 89.44 97 LEU A C 1
ATOM 782 O O . LEU A 1 97 ? 0.813 -0.899 6.491 1.00 89.44 97 LEU A O 1
ATOM 786 N N . ILE A 1 98 ? 2.481 -2.390 6.587 1.00 92.00 98 ILE A N 1
ATOM 787 C CA . ILE A 1 98 ? 3.402 -1.681 5.697 1.00 92.00 98 ILE A CA 1
ATOM 788 C C . ILE A 1 98 ? 3.573 -2.506 4.424 1.00 92.00 98 ILE A C 1
ATOM 790 O O . ILE A 1 98 ? 4.089 -3.617 4.463 1.00 92.00 98 ILE A O 1
ATOM 794 N N . LEU A 1 99 ? 3.166 -1.964 3.282 1.00 92.25 99 LEU A N 1
ATOM 795 C CA . LEU A 1 99 ? 3.418 -2.556 1.974 1.00 92.25 99 LEU A CA 1
ATOM 796 C C . LEU A 1 99 ? 4.748 -2.041 1.436 1.00 92.25 99 LEU A C 1
ATOM 798 O O . LEU A 1 99 ? 4.987 -0.833 1.391 1.00 92.25 99 LEU A O 1
ATOM 802 N N . THR A 1 100 ? 5.603 -2.960 1.015 1.00 92.56 100 THR A N 1
ATOM 803 C CA . THR A 1 100 ? 6.913 -2.656 0.438 1.00 92.56 100 THR A CA 1
ATOM 804 C C . THR A 1 100 ? 7.229 -3.625 -0.702 1.00 92.56 100 THR A C 1
ATOM 806 O O . THR A 1 100 ? 6.363 -4.371 -1.165 1.00 92.56 100 THR A O 1
ATOM 809 N N . GLY A 1 101 ? 8.461 -3.602 -1.189 1.00 91.94 101 GLY A N 1
ATOM 810 C CA . GLY A 1 101 ? 8.941 -4.437 -2.275 1.00 91.94 101 GLY A CA 1
ATOM 811 C C . GLY A 1 101 ? 10.130 -3.796 -2.965 1.00 91.94 101 GLY A C 1
ATOM 812 O O . GLY A 1 101 ? 10.850 -2.994 -2.375 1.00 91.94 101 GLY A O 1
ATOM 813 N N . GLY A 1 102 ? 10.284 -4.114 -4.245 1.00 92.19 102 GLY A N 1
ATOM 814 C CA . GLY A 1 102 ? 10.980 -3.258 -5.189 1.00 92.19 102 GLY A CA 1
ATOM 815 C C . GLY A 1 102 ? 10.259 -1.916 -5.295 1.00 92.19 102 GLY A C 1
ATOM 816 O O . GLY A 1 102 ? 10.542 -0.986 -4.549 1.00 92.19 102 GLY A O 1
ATOM 817 N N . GLU A 1 103 ? 9.293 -1.819 -6.202 1.00 93.81 103 GLU A N 1
ATOM 818 C CA . GLU A 1 103 ? 8.393 -0.669 -6.282 1.00 93.81 103 GLU A CA 1
ATOM 819 C C . GLU A 1 103 ? 6.937 -1.153 -6.320 1.00 93.81 103 GLU A C 1
ATOM 821 O O . GLU A 1 103 ? 6.487 -1.625 -7.370 1.00 93.81 103 GLU A O 1
ATOM 826 N N . PRO A 1 104 ? 6.174 -1.034 -5.212 1.00 91.81 104 PRO A N 1
ATOM 827 C CA . PRO A 1 104 ? 4.789 -1.499 -5.152 1.00 91.81 104 PRO A CA 1
ATOM 828 C C . PRO A 1 104 ? 3.918 -0.974 -6.293 1.00 91.81 104 PRO A C 1
ATOM 830 O O . PRO A 1 104 ? 3.075 -1.703 -6.812 1.00 91.81 104 PRO A O 1
ATOM 833 N N . PHE A 1 105 ? 4.142 0.263 -6.741 1.00 90.81 105 PHE A N 1
ATOM 834 C CA . PHE A 1 105 ? 3.324 0.886 -7.780 1.00 90.81 105 PHE A CA 1
ATOM 835 C C . PHE A 1 105 ? 3.655 0.461 -9.218 1.00 90.81 105 PHE A C 1
ATOM 837 O O . PHE A 1 105 ? 3.017 0.942 -10.159 1.00 90.81 105 PHE A O 1
ATOM 844 N N . ILE A 1 106 ? 4.621 -0.441 -9.409 1.00 92.06 106 ILE A N 1
ATOM 845 C CA . ILE A 1 106 ? 4.821 -1.139 -10.688 1.00 92.06 106 ILE A CA 1
ATOM 846 C C . ILE A 1 106 ? 3.868 -2.315 -10.853 1.00 92.06 106 ILE A C 1
ATOM 848 O O . ILE A 1 106 ? 3.558 -2.675 -11.990 1.00 92.06 106 ILE A O 1
ATOM 852 N N . ARG A 1 107 ? 3.388 -2.907 -9.754 1.00 91.38 107 ARG A N 1
ATOM 853 C CA . ARG A 1 107 ? 2.403 -3.981 -9.840 1.00 91.38 107 ARG A CA 1
ATOM 854 C C . ARG A 1 107 ? 1.114 -3.452 -10.466 1.00 91.38 107 ARG A C 1
ATOM 856 O O . ARG A 1 107 ? 0.549 -2.459 -10.007 1.00 91.38 107 ARG A O 1
ATOM 863 N N . ASN A 1 108 ? 0.628 -4.137 -11.498 1.00 90.56 108 ASN A N 1
ATOM 864 C CA . ASN A 1 108 ? -0.587 -3.731 -12.213 1.00 90.56 108 ASN A CA 1
ATOM 865 C C . ASN A 1 108 ? -1.845 -3.812 -11.326 1.00 90.56 108 ASN A C 1
ATOM 867 O O . ASN A 1 108 ? -2.796 -3.065 -11.539 1.00 90.56 108 ASN A O 1
ATOM 871 N N . ASP A 1 109 ? -1.827 -4.687 -10.319 1.00 92.31 109 ASP A N 1
ATOM 872 C CA . ASP A 1 109 ? -2.924 -4.993 -9.395 1.00 92.31 109 ASP A CA 1
ATOM 873 C C . ASP A 1 109 ? -2.832 -4.237 -8.053 1.00 92.31 109 ASP A C 1
ATOM 875 O O . ASP A 1 109 ? -3.645 -4.458 -7.156 1.00 92.31 109 ASP A O 1
ATOM 879 N N . ILE A 1 110 ? -1.883 -3.305 -7.890 1.00 90.88 110 ILE A N 1
ATOM 880 C CA . ILE A 1 110 ? -1.633 -2.637 -6.600 1.00 90.88 110 ILE A CA 1
ATOM 881 C C . ILE A 1 110 ? -2.870 -1.928 -6.031 1.00 90.88 110 ILE A C 1
ATOM 883 O O . ILE A 1 110 ? -3.124 -1.975 -4.829 1.00 90.88 110 ILE A O 1
ATOM 887 N N . LEU A 1 111 ? -3.676 -1.290 -6.885 1.00 88.62 111 LEU A N 1
ATOM 888 C CA . LEU A 1 111 ? -4.890 -0.594 -6.451 1.00 88.62 111 LEU A CA 1
ATOM 889 C C . LEU A 1 111 ? -5.978 -1.569 -5.986 1.00 88.62 111 LEU A C 1
ATOM 891 O O . LEU A 1 111 ? -6.741 -1.234 -5.078 1.00 88.62 111 LEU A O 1
ATOM 895 N N . GLU A 1 112 ? -6.038 -2.766 -6.576 1.00 89.75 112 GLU A N 1
ATOM 896 C CA . GLU A 1 112 ? -6.937 -3.831 -6.132 1.00 89.75 112 GLU A CA 1
ATOM 897 C C . GLU A 1 112 ? -6.511 -4.345 -4.756 1.00 89.75 112 GLU A C 1
ATOM 899 O O . GLU A 1 112 ? -7.341 -4.409 -3.851 1.00 89.75 112 GLU A O 1
ATOM 904 N N . ILE A 1 113 ? -5.216 -4.617 -4.565 1.00 91.75 113 ILE A N 1
ATOM 905 C CA . ILE A 1 113 ? -4.653 -5.068 -3.282 1.00 91.75 113 ILE A CA 1
ATOM 906 C C . ILE A 1 113 ? -4.921 -4.037 -2.180 1.00 91.75 113 ILE A C 1
ATOM 908 O O . ILE A 1 113 ? -5.417 -4.382 -1.109 1.00 91.75 113 ILE A O 1
ATOM 912 N N . ILE A 1 114 ? -4.664 -2.752 -2.445 1.00 89.25 114 ILE A N 1
ATOM 913 C CA . ILE A 1 114 ? -4.962 -1.669 -1.496 1.00 89.25 114 ILE A CA 1
ATOM 914 C C . ILE A 1 114 ? -6.459 -1.630 -1.176 1.00 89.25 114 ILE A C 1
ATOM 916 O O . ILE A 1 114 ? -6.834 -1.483 -0.013 1.00 89.25 114 ILE A O 1
ATOM 920 N N . SER A 1 115 ? -7.320 -1.753 -2.191 1.00 86.31 115 SER A N 1
ATOM 921 C CA . SER A 1 115 ? -8.772 -1.773 -1.993 1.00 86.31 115 SER A CA 1
ATOM 922 C C . SER A 1 115 ? -9.199 -2.948 -1.118 1.00 86.31 115 SER A C 1
ATOM 924 O O . SER A 1 115 ? -10.005 -2.757 -0.214 1.00 86.31 115 SER A O 1
ATOM 926 N N . TYR A 1 116 ? -8.643 -4.134 -1.362 1.00 89.56 116 TYR A N 1
ATOM 927 C CA . TYR A 1 116 ? -8.900 -5.341 -0.583 1.00 89.56 116 TYR A CA 1
ATOM 928 C C . TYR A 1 116 ? -8.514 -5.148 0.885 1.00 89.56 116 TYR A C 1
ATOM 930 O O . TYR A 1 116 ? -9.350 -5.314 1.772 1.00 89.56 116 TYR A O 1
ATOM 938 N N . ILE A 1 117 ? -7.282 -4.690 1.138 1.00 89.12 117 ILE A N 1
ATOM 939 C CA . ILE A 1 117 ? -6.800 -4.395 2.491 1.00 89.12 117 ILE A CA 1
ATOM 940 C C . ILE A 1 117 ? -7.732 -3.397 3.169 1.00 89.12 117 ILE A C 1
ATOM 942 O O . ILE A 1 117 ? -8.150 -3.629 4.290 1.00 89.12 117 ILE A O 1
ATOM 946 N N . ARG A 1 118 ? -8.115 -2.297 2.514 1.00 82.75 118 ARG A N 1
ATOM 947 C CA . ARG A 1 118 ? -8.972 -1.277 3.141 1.00 82.75 118 ARG A CA 1
ATOM 948 C C . ARG A 1 118 ? -10.389 -1.757 3.448 1.00 82.75 118 ARG A C 1
ATOM 950 O O . ARG A 1 118 ? -11.010 -1.243 4.385 1.00 82.75 118 ARG A O 1
ATOM 957 N N . THR A 1 119 ? -10.904 -2.734 2.708 1.00 87.69 119 THR A N 1
ATOM 958 C CA . THR A 1 119 ? -12.172 -3.385 3.053 1.00 87.69 119 THR A CA 1
ATOM 959 C C . THR A 1 119 ? -12.044 -4.147 4.374 1.00 87.69 119 THR A C 1
ATOM 961 O O . THR A 1 119 ? -12.895 -3.953 5.243 1.00 87.69 119 THR A O 1
ATOM 964 N N . ASN A 1 120 ? -10.947 -4.887 4.565 1.00 86.38 120 ASN A N 1
ATOM 965 C CA . ASN A 1 120 ? -10.758 -5.828 5.679 1.00 86.38 120 ASN A CA 1
ATOM 966 C C . ASN A 1 120 ? -9.953 -5.275 6.875 1.00 86.38 120 ASN A C 1
ATOM 968 O O . ASN A 1 120 ? -10.010 -5.826 7.966 1.00 86.38 120 ASN A O 1
ATOM 972 N N . PHE A 1 121 ? -9.229 -4.169 6.704 1.00 84.44 121 PHE A N 1
ATOM 973 C CA . PHE A 1 121 ? -8.299 -3.601 7.681 1.00 84.44 121 PHE A CA 1
ATOM 974 C C . PHE A 1 121 ? -8.496 -2.090 7.815 1.00 84.44 121 PHE A C 1
ATOM 976 O O . PHE A 1 121 ? -8.312 -1.321 6.862 1.00 84.44 121 PHE A O 1
ATOM 983 N N . LYS A 1 122 ? -8.883 -1.657 9.020 1.00 83.00 122 LYS A N 1
ATOM 984 C CA . LYS A 1 122 ? -9.218 -0.254 9.320 1.00 83.00 122 LYS A CA 1
ATOM 985 C C . LYS A 1 122 ? -8.087 0.524 9.989 1.00 83.00 122 LYS A C 1
ATOM 987 O O . LYS A 1 122 ? -8.157 1.750 10.008 1.00 83.00 122 LYS A O 1
ATOM 992 N N . ASN A 1 123 ? -7.041 -0.157 10.462 1.00 84.44 123 ASN A N 1
ATOM 993 C CA . ASN A 1 123 ? -5.909 0.499 11.112 1.00 84.44 123 ASN A CA 1
ATOM 994 C C . ASN A 1 123 ? -4.934 1.080 10.061 1.00 84.44 123 ASN A C 1
ATOM 996 O O . ASN A 1 123 ? -5.273 1.311 8.887 1.00 84.44 123 ASN A O 1
ATOM 1000 N N . LYS A 1 124 ? -3.709 1.397 10.481 1.00 83.06 124 LYS A N 1
ATOM 1001 C CA . LYS A 1 124 ? -2.753 2.164 9.681 1.00 83.06 124 LYS A CA 1
ATOM 1002 C C . LYS A 1 124 ? -2.190 1.320 8.535 1.00 83.06 124 LYS A C 1
ATOM 1004 O O . LYS A 1 124 ? -1.501 0.336 8.757 1.00 83.06 124 LYS A O 1
ATOM 1009 N N . LEU A 1 125 ? -2.426 1.742 7.293 1.00 84.50 125 LEU A N 1
ATOM 1010 C CA . LEU A 1 125 ? -1.774 1.176 6.105 1.00 84.50 125 LEU A CA 1
ATOM 1011 C C . LEU A 1 125 ? -0.733 2.166 5.582 1.00 84.50 125 LEU A C 1
ATOM 1013 O O . LEU A 1 125 ? -1.074 3.310 5.271 1.00 84.50 125 LEU A O 1
ATOM 1017 N N . MET A 1 126 ? 0.511 1.718 5.460 1.00 85.75 126 MET A N 1
ATOM 1018 C CA . MET A 1 126 ? 1.632 2.482 4.914 1.00 85.75 126 MET A CA 1
ATOM 1019 C C . MET A 1 126 ? 2.143 1.828 3.634 1.00 85.75 126 MET A C 1
ATOM 1021 O O . MET A 1 126 ? 2.167 0.607 3.545 1.00 85.75 126 MET A O 1
ATOM 1025 N N . ILE A 1 127 ? 2.585 2.624 2.660 1.00 86.81 127 ILE A N 1
ATOM 1026 C CA . ILE A 1 127 ? 3.311 2.125 1.489 1.00 86.81 127 ILE A CA 1
ATOM 1027 C C . ILE A 1 127 ? 4.692 2.772 1.442 1.00 86.81 127 ILE A C 1
ATOM 1029 O O . ILE A 1 127 ? 4.825 4.000 1.465 1.00 86.81 127 ILE A O 1
ATOM 1033 N N . MET A 1 128 ? 5.720 1.931 1.376 1.00 87.88 128 MET A N 1
ATOM 1034 C CA . MET A 1 128 ? 7.099 2.330 1.115 1.00 87.88 128 MET A CA 1
ATOM 1035 C C . MET A 1 128 ? 7.341 2.297 -0.394 1.00 87.88 128 MET A C 1
ATOM 1037 O O . MET A 1 128 ? 7.100 1.283 -1.042 1.00 87.88 128 MET A O 1
ATOM 1041 N N . THR A 1 129 ? 7.790 3.414 -0.961 1.00 87.56 129 THR A N 1
ATOM 1042 C CA . THR A 1 129 ? 7.995 3.566 -2.409 1.00 87.56 129 THR A CA 1
ATOM 1043 C C . THR A 1 129 ? 9.209 4.445 -2.685 1.00 87.56 129 THR A C 1
ATOM 1045 O O . THR A 1 129 ? 9.570 5.303 -1.879 1.00 87.56 129 THR A O 1
ATOM 1048 N N . ASN A 1 130 ? 9.820 4.279 -3.858 1.00 87.81 130 ASN A N 1
ATOM 1049 C CA . ASN A 1 130 ? 10.858 5.186 -4.345 1.00 87.81 130 ASN A CA 1
ATOM 1050 C C . ASN A 1 130 ? 10.297 6.557 -4.782 1.00 87.81 130 ASN A C 1
ATOM 1052 O O . ASN A 1 130 ? 11.046 7.519 -4.969 1.00 87.81 130 ASN A O 1
ATOM 1056 N N . GLY A 1 131 ? 8.974 6.668 -4.936 1.00 85.56 131 GLY A N 1
ATOM 1057 C CA . GLY A 1 131 ? 8.269 7.909 -5.245 1.00 85.56 131 GLY A CA 1
ATOM 1058 C C . GLY A 1 131 ? 8.330 8.356 -6.711 1.00 85.56 131 GLY A C 1
ATOM 1059 O O . GLY A 1 131 ? 7.718 9.365 -7.063 1.00 85.56 131 GLY A O 1
ATOM 1060 N N . MET A 1 132 ? 9.000 7.620 -7.601 1.00 86.06 132 MET A N 1
ATOM 1061 C CA . MET A 1 132 ? 9.139 7.986 -9.021 1.00 86.06 132 MET A CA 1
ATOM 1062 C C . MET A 1 132 ? 7.806 7.957 -9.777 1.00 86.06 132 MET A C 1
ATOM 1064 O O . MET A 1 132 ? 7.644 8.630 -10.793 1.00 86.06 132 MET A O 1
ATOM 1068 N N . LEU A 1 133 ? 6.833 7.195 -9.274 1.00 84.94 133 LEU A N 1
ATOM 1069 C CA . LEU A 1 133 ? 5.531 7.001 -9.910 1.00 84.94 133 LEU A CA 1
ATOM 1070 C C . LEU A 1 133 ? 4.407 7.844 -9.283 1.00 84.94 133 LEU A C 1
ATOM 1072 O O . LE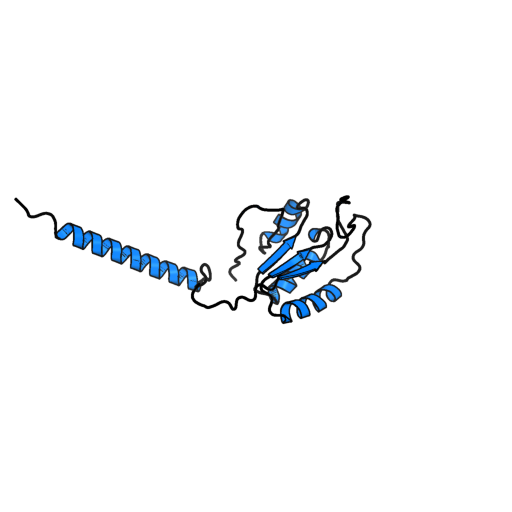U A 1 133 ? 3.262 7.737 -9.725 1.00 84.94 133 LEU A O 1
ATOM 1076 N N . ILE A 1 134 ? 4.706 8.726 -8.315 1.00 77.00 134 ILE A N 1
ATOM 1077 C CA . ILE A 1 134 ? 3.699 9.494 -7.548 1.00 77.00 134 ILE A CA 1
ATOM 1078 C C . ILE A 1 134 ? 2.709 10.225 -8.457 1.00 77.00 134 ILE A C 1
ATOM 1080 O O . ILE A 1 134 ? 1.511 10.205 -8.192 1.00 77.00 134 ILE A O 1
ATOM 1084 N N . ARG A 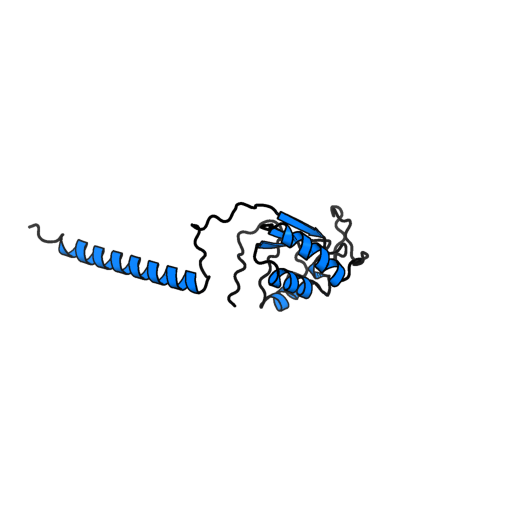1 135 ? 3.167 10.830 -9.560 1.00 72.06 135 ARG A N 1
ATOM 1085 C CA . ARG A 1 135 ? 2.279 11.558 -10.484 1.00 72.06 135 ARG A CA 1
ATOM 1086 C C . ARG A 1 135 ? 1.283 10.644 -11.202 1.00 72.06 135 ARG A C 1
ATOM 1088 O O . ARG A 1 135 ? 0.137 11.035 -11.398 1.00 72.06 135 ARG A O 1
ATOM 1095 N N . LYS A 1 136 ? 1.710 9.438 -11.585 1.00 71.81 136 LYS A N 1
ATOM 1096 C CA . LYS A 1 136 ? 0.843 8.432 -12.218 1.00 71.81 136 LYS A CA 1
ATOM 1097 C C . LYS A 1 136 ? -0.221 7.964 -11.228 1.00 71.81 136 LYS A C 1
ATOM 1099 O O . LYS A 1 136 ? -1.390 7.845 -11.568 1.00 71.81 136 LYS A O 1
ATOM 1104 N N . ILE A 1 137 ? 0.191 7.739 -9.988 1.00 70.62 137 ILE A N 1
ATOM 1105 C CA . ILE A 1 137 ? -0.658 7.167 -8.949 1.00 70.62 137 ILE A CA 1
ATOM 1106 C C . ILE A 1 137 ? -1.619 8.205 -8.364 1.00 70.62 137 ILE A C 1
ATOM 1108 O O . ILE A 1 137 ? -2.766 7.873 -8.079 1.00 70.62 137 ILE A O 1
ATOM 1112 N N . SER A 1 138 ? -1.193 9.460 -8.192 1.00 66.50 138 SER A N 1
ATOM 1113 C CA . SER A 1 138 ? -2.011 10.507 -7.567 1.00 66.50 138 SER A CA 1
ATOM 1114 C C . SER A 1 138 ? -3.327 10.726 -8.307 1.00 66.50 138 SER A C 1
ATOM 1116 O O . SER A 1 138 ? -4.350 10.968 -7.674 1.00 66.50 138 SER A O 1
ATOM 1118 N N . PHE A 1 139 ? -3.345 10.546 -9.629 1.00 62.69 139 PHE A N 1
ATOM 1119 C CA . PHE A 1 139 ? -4.574 10.551 -10.419 1.00 62.69 139 PHE A CA 1
ATOM 1120 C C . PHE A 1 139 ? -5.568 9.463 -9.976 1.00 62.69 139 PHE A C 1
ATOM 1122 O O . PHE A 1 139 ? -6.757 9.738 -9.834 1.00 62.69 139 PHE A O 1
ATOM 1129 N N . HIS A 1 140 ? -5.078 8.255 -9.694 1.00 61.97 140 HIS A N 1
ATOM 1130 C CA . HIS A 1 140 ? -5.895 7.118 -9.266 1.00 61.97 140 HIS A CA 1
ATOM 1131 C C . HIS A 1 140 ? -6.247 7.147 -7.769 1.00 61.97 140 HIS A C 1
ATOM 1133 O O . HIS A 1 140 ? -7.310 6.664 -7.380 1.00 61.97 140 HIS A O 1
ATOM 1139 N N . LEU A 1 141 ? -5.396 7.743 -6.929 1.00 61.59 141 LEU A N 1
ATOM 1140 C CA . LEU A 1 141 ? -5.599 7.838 -5.478 1.00 61.59 141 LEU A CA 1
ATOM 1141 C C . LEU A 1 141 ? -6.407 9.061 -5.027 1.00 61.59 141 LEU A C 1
ATOM 1143 O O . LEU A 1 141 ? -6.797 9.123 -3.866 1.00 61.59 141 LEU A O 1
ATOM 1147 N N . LYS A 1 142 ? -6.748 10.004 -5.918 1.00 48.34 142 LYS A N 1
ATOM 1148 C CA . LYS A 1 142 ? -7.622 11.156 -5.599 1.00 48.34 142 LYS A CA 1
ATOM 1149 C C . LYS A 1 142 ? -8.970 10.776 -4.958 1.00 48.34 142 LYS A C 1
ATOM 1151 O O . LYS A 1 142 ? -9.605 11.634 -4.360 1.00 48.34 142 LYS A O 1
ATOM 1156 N N . LYS A 1 143 ? -9.403 9.512 -5.064 1.00 40.84 143 LYS A N 1
ATOM 1157 C CA . LYS A 1 143 ? -10.621 8.969 -4.432 1.00 40.84 143 LYS A CA 1
ATOM 1158 C C . LYS A 1 143 ? -10.366 8.013 -3.257 1.00 40.84 143 LYS A C 1
ATOM 1160 O O . LYS A 1 143 ? -11.330 7.505 -2.698 1.00 40.84 143 LYS A O 1
ATOM 1165 N N . ARG A 1 144 ? -9.109 7.689 -2.932 1.00 44.06 144 ARG A N 1
ATOM 1166 C CA . ARG A 1 144 ? -8.717 6.671 -1.940 1.00 44.06 144 ARG A CA 1
ATOM 1167 C C . ARG A 1 144 ? -7.365 7.055 -1.345 1.00 44.06 144 ARG A C 1
ATOM 1169 O O . ARG A 1 144 ? -6.333 6.848 -1.975 1.00 44.06 144 ARG A O 1
ATOM 1176 N N . ILE A 1 145 ? -7.364 7.659 -0.158 1.00 46.38 145 ILE A N 1
ATOM 1177 C CA . ILE A 1 145 ? -6.135 8.185 0.448 1.00 46.38 145 ILE A CA 1
ATOM 1178 C C . ILE A 1 145 ? -5.241 7.017 0.910 1.00 46.38 145 ILE A C 1
ATOM 1180 O O . ILE A 1 145 ? -5.670 6.113 1.630 1.00 46.38 145 ILE A O 1
ATOM 1184 N N . VAL A 1 146 ? -3.979 7.038 0.486 1.00 42.41 146 VAL A N 1
ATOM 1185 C CA . VAL A 1 146 ? -2.953 6.033 0.793 1.00 42.41 146 VAL A CA 1
ATOM 1186 C C . VAL A 1 146 ? -1.666 6.765 1.157 1.00 42.41 146 VAL A C 1
ATOM 1188 O O . VAL A 1 146 ? -1.279 7.717 0.482 1.00 42.41 146 VAL A O 1
ATOM 1191 N N . TYR A 1 147 ? -1.018 6.330 2.234 1.00 47.03 147 TYR A N 1
ATOM 1192 C CA . TYR A 1 147 ? 0.250 6.879 2.698 1.00 47.03 147 TYR A CA 1
ATOM 1193 C C . TYR A 1 147 ? 1.410 6.417 1.809 1.00 47.03 147 TYR A C 1
ATOM 1195 O O . TYR A 1 147 ? 1.566 5.220 1.575 1.00 47.03 147 TYR A O 1
ATOM 1203 N N . VAL A 1 148 ? 2.235 7.362 1.359 1.00 43.34 148 VAL A N 1
ATOM 1204 C CA . VAL A 1 148 ? 3.405 7.148 0.498 1.00 43.34 148 VAL A CA 1
ATOM 1205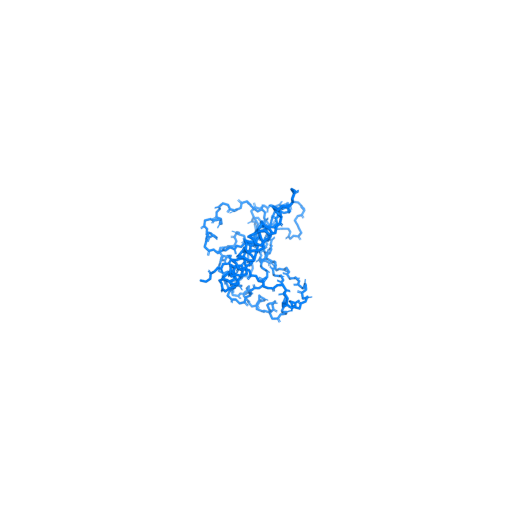 C C . VAL A 1 148 ? 4.597 7.779 1.210 1.00 43.34 148 VAL A C 1
ATOM 1207 O O . VAL A 1 148 ? 4.679 9.003 1.284 1.00 43.34 148 VAL A O 1
ATOM 1210 N N . ASN A 1 149 ? 5.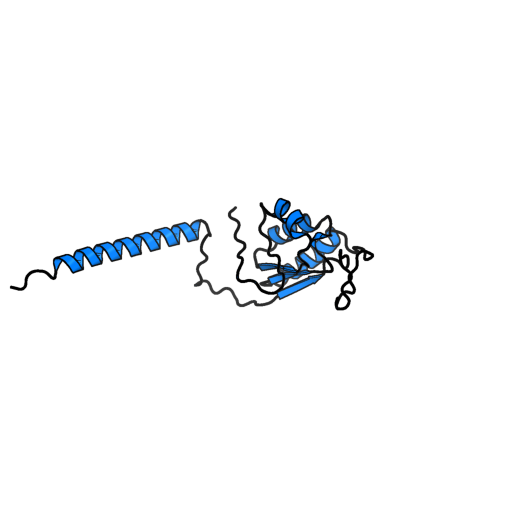490 6.964 1.776 1.00 39.53 149 ASN A N 1
ATOM 1211 C CA . ASN A 1 149 ? 6.655 7.481 2.497 1.00 39.53 149 ASN A CA 1
ATOM 1212 C C . ASN A 1 149 ? 7.879 7.586 1.588 1.00 39.53 149 ASN A C 1
ATOM 1214 O O . ASN A 1 149 ? 8.243 6.615 0.928 1.00 39.53 149 ASN A O 1
ATOM 1218 N N . LYS A 1 150 ? 8.554 8.734 1.644 1.00 38.06 150 LYS A N 1
ATOM 1219 C CA . LYS A 1 150 ? 9.883 8.988 1.081 1.00 38.06 150 LYS A CA 1
ATOM 1220 C C . LYS A 1 150 ? 10.682 9.652 2.204 1.00 38.06 150 LYS A C 1
ATOM 1222 O O . LYS A 1 150 ? 10.637 10.864 2.287 1.00 38.06 150 LYS A O 1
ATOM 1227 N N . CYS A 1 151 ? 11.250 8.855 3.118 1.00 31.70 151 CYS A N 1
ATOM 1228 C CA . CYS A 1 151 ? 12.057 9.271 4.284 1.00 31.70 151 CYS A CA 1
ATOM 1229 C C . CYS A 1 151 ? 11.790 10.700 4.812 1.00 31.70 151 CYS A C 1
ATOM 1231 O O . CYS A 1 151 ? 12.385 11.660 4.340 1.00 31.70 151 CYS A O 1
ATOM 1233 N N . GLU A 1 152 ? 10.912 10.790 5.816 1.00 40.31 152 GLU A N 1
ATOM 1234 C CA . GLU A 1 152 ? 10.672 11.950 6.691 1.00 40.31 152 GLU A CA 1
ATOM 1235 C C . GLU A 1 152 ? 10.286 13.280 6.017 1.00 40.31 152 GLU A C 1
ATOM 1237 O O . GLU A 1 152 ? 11.087 14.193 5.846 1.00 40.31 152 GLU A O 1
ATOM 1242 N N . MET A 1 153 ? 8.979 13.451 5.787 1.00 28.39 153 MET A N 1
ATOM 1243 C CA . MET A 1 153 ? 8.317 14.744 5.995 1.00 28.39 153 MET A CA 1
ATOM 1244 C C . MET A 1 153 ? 7.000 14.542 6.752 1.00 28.39 153 MET A C 1
ATOM 1246 O O . MET A 1 153 ? 6.273 13.570 6.541 1.00 28.39 153 MET A O 1
ATOM 1250 N N . ALA A 1 154 ? 6.767 15.455 7.691 1.00 27.67 154 ALA A N 1
ATOM 1251 C CA . ALA A 1 154 ? 5.816 15.395 8.790 1.00 27.67 154 ALA A CA 1
ATOM 1252 C C . ALA A 1 154 ? 4.356 15.092 8.396 1.00 27.67 154 ALA A C 1
ATOM 1254 O O . ALA A 1 154 ? 3.829 15.616 7.421 1.00 27.67 154 ALA A O 1
ATOM 1255 N N . SER A 1 155 ? 3.729 14.249 9.227 1.00 29.98 155 SER A N 1
ATOM 1256 C CA . SER A 1 155 ? 2.288 13.990 9.389 1.00 29.98 155 SER A CA 1
ATOM 1257 C C . SER A 1 155 ? 1.379 14.189 8.166 1.00 29.98 155 SER A C 1
ATOM 1259 O O . SER A 1 155 ? 0.924 15.296 7.886 1.00 29.98 155 SER A O 1
ATOM 1261 N N . LEU A 1 156 ? 0.961 13.080 7.549 1.00 30.34 156 LEU A N 1
ATOM 1262 C CA . LEU A 1 156 ? -0.210 13.051 6.670 1.00 30.34 156 LEU A CA 1
ATOM 1263 C C . LEU A 1 156 ? -1.178 11.945 7.125 1.00 30.34 156 LEU A C 1
ATOM 1265 O O . LEU A 1 156 ? -0.843 10.759 7.084 1.00 30.34 156 LEU A O 1
ATOM 1269 N N . ARG A 1 157 ? -2.364 12.347 7.604 1.00 33.66 157 ARG A N 1
ATOM 1270 C CA . ARG A 1 157 ? -3.449 11.465 8.068 1.00 33.66 157 ARG A CA 1
ATOM 1271 C C . ARG A 1 157 ? -4.342 11.042 6.897 1.00 33.66 157 ARG A C 1
ATOM 1273 O O . ARG A 1 157 ? -4.649 11.842 6.020 1.00 33.66 157 ARG A O 1
ATOM 1280 N N . VAL A 1 158 ? -4.793 9.788 6.923 1.00 33.75 158 VAL A N 1
ATOM 1281 C CA . VAL A 1 158 ? -5.821 9.248 6.025 1.00 33.75 158 VAL A CA 1
ATOM 1282 C C . VAL A 1 158 ? -7.135 9.165 6.796 1.00 33.75 158 VAL A C 1
ATOM 1284 O O . VAL A 1 158 ? -7.306 8.252 7.594 1.00 33.75 158 VAL A O 1
ATOM 1287 N N . HIS A 1 159 ? -8.062 10.085 6.539 1.00 27.48 159 HIS A N 1
ATOM 1288 C CA . HIS A 1 159 ? -9.471 9.930 6.905 1.00 27.48 159 HIS A CA 1
ATOM 1289 C C . HIS A 1 159 ? -10.292 10.025 5.621 1.00 27.48 159 HIS A C 1
ATOM 1291 O O . HIS A 1 159 ? -10.187 11.011 4.895 1.00 27.48 159 HIS A O 1
ATOM 1297 N N . MET A 1 160 ? -11.077 8.993 5.312 1.00 28.56 160 MET A N 1
ATOM 1298 C CA . MET A 1 160 ? -12.123 9.098 4.298 1.00 28.56 160 MET A CA 1
ATOM 1299 C C . MET A 1 160 ? -13.469 8.861 4.962 1.00 28.56 160 MET A C 1
ATOM 1301 O O . MET A 1 160 ? -13.697 7.798 5.539 1.00 28.56 160 MET A O 1
ATOM 1305 N N . ALA A 1 161 ? -14.314 9.886 4.875 1.00 25.31 161 ALA A N 1
ATOM 1306 C CA . ALA A 1 161 ? -15.740 9.797 5.114 1.00 25.31 161 ALA A CA 1
ATOM 1307 C C . ALA A 1 161 ? -16.359 8.858 4.070 1.00 25.31 161 ALA A C 1
ATOM 1309 O O . ALA A 1 161 ? -16.010 8.919 2.886 1.00 25.31 161 ALA A O 1
ATOM 1310 N N . SER A 1 162 ? -17.209 7.958 4.554 1.00 31.83 162 SER A N 1
ATOM 1311 C CA . SER A 1 162 ? -18.149 7.172 3.753 1.00 31.83 162 SER A CA 1
ATOM 1312 C C . SER A 1 162 ? -19.204 8.063 3.120 1.00 31.83 162 SER A C 1
ATOM 1314 O O . SER A 1 162 ? -19.686 8.954 3.855 1.00 31.83 162 SER A O 1
#

Sequence (162 aa):
MVESNQIDDFVKYKYVSNVIDNLKRLFNELLEIRYYVDEEKPHQENNLSVTFTLTNKCNLSCSHCALSASPLSQDILSTNDVKYPIDKIIDVNLNTLILTGGEPFIRNDILEIISYIRTNFKNKLMIMTNGMLIRKISFHLKKRIVYVNKCEMASLRVHMAS

pLDDT: mean 73.07, std 20.74, range [25.31, 94.94]

Secondary structure (DSSP, 8-state):
----SSHHHHHHHHHHHHHHHHHHHHHHHHHHTTSS--TTS-------EEEEE--SB-S---TT-TT--BTT----S-HHHHHHHHHHHHHTT-SEEEEESS-GGGSTTHHHHHHHHHHH--SEEEEE--STTHHHHHHHHTTS--EEESS-----------